Protein AF-Q65IP0-F1 (afdb_monomer)

Mean predicted aligned error: 5.69 Å

Structure (mmCIF, N/CA/C/O backbone):
data_AF-Q65IP0-F1
#
_entry.id   AF-Q65IP0-F1
#
loop_
_atom_site.group_PDB
_atom_site.id
_atom_site.type_symbol
_atom_site.label_atom_id
_atom_site.label_alt_id
_atom_site.label_comp_id
_atom_site.label_asym_id
_atom_site.label_entity_id
_atom_site.label_seq_id
_atom_site.pdbx_PDB_ins_code
_atom_site.Cartn_x
_atom_site.Cartn_y
_atom_site.Cartn_z
_atom_site.occupancy
_atom_site.B_iso_or_equiv
_atom_site.auth_seq_id
_atom_site.auth_comp_id
_atom_site.auth_asym_id
_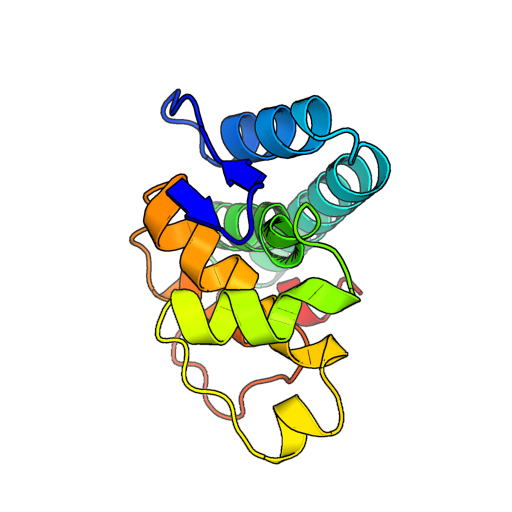atom_site.auth_atom_id
_atom_site.pdbx_PDB_model_num
ATOM 1 N N . MET A 1 1 ? -10.592 -7.631 10.131 1.00 74.38 1 MET A N 1
ATOM 2 C CA . MET A 1 1 ? -10.062 -8.808 9.391 1.00 74.38 1 MET A CA 1
ATOM 3 C C . MET A 1 1 ? -9.181 -9.600 10.347 1.00 74.38 1 MET A C 1
ATOM 5 O O . MET A 1 1 ? -8.494 -8.962 11.133 1.00 74.38 1 MET A O 1
ATOM 9 N N . ASN A 1 2 ? -9.207 -10.935 10.333 1.00 73.88 2 ASN A N 1
ATOM 10 C CA . ASN A 1 2 ? -8.289 -11.754 11.137 1.00 73.88 2 ASN A CA 1
ATOM 11 C C . ASN A 1 2 ? -7.431 -12.594 10.190 1.00 73.88 2 ASN A C 1
ATOM 13 O O . ASN A 1 2 ? -7.976 -13.313 9.355 1.00 73.88 2 ASN A O 1
ATOM 17 N N . ILE A 1 3 ? -6.111 -12.455 10.294 1.00 73.94 3 ILE A N 1
ATOM 18 C CA . ILE A 1 3 ? -5.148 -13.216 9.499 1.00 73.94 3 ILE A CA 1
ATOM 19 C C . ILE A 1 3 ? -4.161 -13.852 10.466 1.00 73.94 3 ILE A C 1
ATOM 21 O O . ILE A 1 3 ? -3.424 -13.140 11.145 1.00 73.94 3 ILE A O 1
ATOM 25 N N . GLU A 1 4 ? -4.115 -15.184 10.523 1.00 76.19 4 GLU A N 1
ATOM 26 C CA . GLU A 1 4 ? -3.120 -15.918 11.321 1.00 76.19 4 GLU A CA 1
ATOM 27 C C . GLU A 1 4 ? -3.069 -15.488 12.807 1.00 76.19 4 GLU A C 1
ATOM 29 O O . GLU A 1 4 ? -1.991 -15.414 13.415 1.00 76.19 4 GLU A O 1
ATOM 34 N N . GLY A 1 5 ? -4.229 -15.158 13.391 1.00 71.88 5 GLY A N 1
ATOM 35 C CA . GLY A 1 5 ? -4.357 -14.707 14.781 1.00 71.88 5 GLY A CA 1
ATOM 36 C C . GLY A 1 5 ? -3.994 -13.237 15.013 1.00 71.88 5 GLY A C 1
ATOM 37 O O . GLY A 1 5 ? -3.876 -12.819 16.161 1.00 71.88 5 GLY A O 1
ATOM 38 N N . ILE A 1 6 ? -3.798 -12.457 13.947 1.00 74.62 6 ILE A N 1
ATOM 39 C CA . ILE A 1 6 ? -3.594 -11.008 14.005 1.00 74.62 6 ILE A CA 1
ATOM 40 C C . ILE A 1 6 ? -4.943 -10.343 13.737 1.00 74.62 6 ILE A C 1
ATOM 42 O O . ILE A 1 6 ? -5.482 -10.437 12.631 1.00 74.62 6 ILE A O 1
ATOM 46 N N . GLU A 1 7 ? -5.495 -9.681 14.751 1.00 79.44 7 GLU A N 1
ATOM 47 C CA . GLU A 1 7 ? -6.694 -8.860 14.600 1.00 79.44 7 GLU A CA 1
ATOM 48 C C . GLU A 1 7 ? -6.329 -7.524 13.960 1.00 79.44 7 GLU A C 1
ATOM 50 O O . GLU A 1 7 ? -5.541 -6.748 14.490 1.00 79.44 7 GLU A O 1
ATOM 55 N N . MET A 1 8 ? -6.897 -7.270 12.787 1.00 80.94 8 MET A N 1
ATOM 56 C CA . MET A 1 8 ? -6.627 -6.086 11.983 1.00 80.94 8 MET A CA 1
ATOM 57 C C . MET A 1 8 ? -7.914 -5.276 11.895 1.00 80.94 8 MET A C 1
ATOM 59 O O . MET A 1 8 ? -8.704 -5.419 10.952 1.00 80.94 8 MET A O 1
ATOM 63 N N . GLU A 1 9 ? -8.150 -4.480 12.933 1.00 82.19 9 GLU A N 1
ATOM 64 C CA . GLU A 1 9 ? -9.227 -3.498 12.984 1.00 82.19 9 GLU A CA 1
ATOM 65 C C . GLU A 1 9 ? -8.677 -2.102 12.702 1.00 82.19 9 GLU A C 1
ATOM 67 O O . GLU A 1 9 ? -7.653 -1.681 13.246 1.00 82.19 9 GLU A O 1
ATOM 72 N N . VAL A 1 10 ? -9.380 -1.375 11.839 1.00 84.38 10 VAL A N 1
ATOM 73 C CA . VAL A 1 10 ? -9.071 0.010 11.495 1.00 84.38 10 VAL A CA 1
ATOM 74 C C . VAL A 1 10 ? -10.297 0.845 11.813 1.00 84.38 10 VAL A C 1
ATOM 76 O O . VAL A 1 10 ? -11.4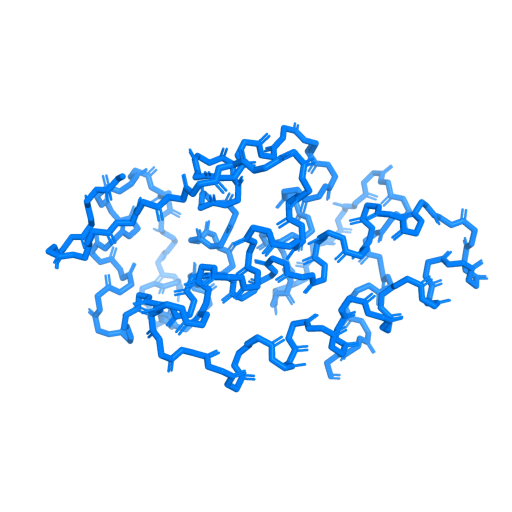16 0.507 11.429 1.00 84.38 10 VAL A O 1
ATOM 79 N N . ARG A 1 11 ? -10.085 1.960 12.510 1.00 82.56 11 ARG A N 1
ATOM 80 C CA . ARG A 1 11 ? -11.105 2.994 12.636 1.00 82.56 11 ARG A CA 1
ATOM 81 C C . ARG A 1 11 ? -10.949 3.934 11.448 1.00 82.56 11 ARG A C 1
ATOM 83 O O . ARG A 1 11 ? -10.001 4.705 11.430 1.00 82.56 11 ARG A O 1
ATOM 90 N N . CYS A 1 12 ? -11.859 3.868 10.483 1.00 82.44 12 CYS A N 1
ATOM 91 C CA . CYS A 1 12 ? -11.825 4.763 9.331 1.00 82.44 12 CYS A CA 1
ATOM 92 C C . CYS A 1 12 ? -12.353 6.147 9.727 1.00 82.44 12 CYS A C 1
ATOM 94 O O . CYS A 1 12 ? -13.539 6.296 10.027 1.00 82.44 12 CYS A O 1
ATOM 96 N N . THR A 1 13 ? -11.482 7.154 9.752 1.00 88.94 13 THR A N 1
ATOM 97 C CA . THR A 1 13 ? -11.863 8.551 10.030 1.00 88.94 13 THR A CA 1
ATOM 98 C C . THR A 1 13 ? -12.215 9.327 8.761 1.00 88.94 13 THR A C 1
ATOM 100 O O . THR A 1 13 ? -12.783 10.414 8.841 1.00 88.94 13 THR A O 1
ATOM 103 N N . GLY A 1 14 ? -11.903 8.759 7.592 1.00 85.12 14 GLY A N 1
ATOM 104 C CA . GLY A 1 14 ? -12.037 9.404 6.284 1.00 85.12 14 GLY A CA 1
ATOM 105 C C . GLY A 1 14 ? -10.716 9.971 5.755 1.00 85.12 14 GLY A C 1
ATOM 106 O O . GLY A 1 14 ? -10.630 10.300 4.573 1.00 85.12 14 GLY A O 1
ATOM 107 N N . ASP A 1 15 ? -9.670 10.024 6.585 1.00 93.69 15 ASP A N 1
ATOM 108 C CA . ASP A 1 15 ? -8.297 10.294 6.159 1.00 93.69 15 ASP A CA 1
ATOM 109 C C . ASP A 1 15 ? -7.469 9.005 6.225 1.00 93.69 15 ASP A C 1
ATOM 111 O O . ASP A 1 15 ? -6.936 8.623 7.266 1.00 93.69 15 ASP A O 1
ATOM 115 N N . VAL A 1 16 ? -7.304 8.372 5.063 1.00 95.19 16 VAL A N 1
ATOM 116 C CA . VAL A 1 16 ? -6.545 7.123 4.901 1.00 95.19 16 VAL A CA 1
ATOM 117 C C . VAL A 1 16 ? -5.112 7.227 5.435 1.00 95.19 16 VAL A C 1
ATOM 119 O O . VAL A 1 16 ? -4.581 6.252 5.964 1.00 95.19 16 VAL A O 1
ATOM 122 N N . CYS A 1 17 ? -4.457 8.386 5.310 1.00 95.25 17 CYS A N 1
ATOM 123 C CA . CYS A 1 17 ? -3.088 8.541 5.799 1.00 95.25 17 CYS A CA 1
ATOM 124 C C . CYS A 1 17 ? -3.043 8.557 7.327 1.00 95.25 17 CYS A C 1
ATOM 126 O O . CYS A 1 17 ? -2.170 7.925 7.921 1.00 95.25 17 CYS A O 1
ATOM 128 N N . SER A 1 18 ? -3.966 9.281 7.955 1.00 95.31 18 SER A N 1
ATOM 129 C CA . SER A 1 18 ? -4.071 9.347 9.413 1.00 95.31 18 SER A CA 1
ATOM 130 C C . SER A 1 18 ? -4.462 7.985 9.992 1.00 95.31 18 SER A C 1
ATOM 132 O O . SER A 1 18 ? -3.823 7.512 10.933 1.00 95.31 18 SER A O 1
ATOM 134 N N . ASP A 1 19 ? -5.411 7.301 9.350 1.00 95.69 19 ASP A N 1
ATOM 135 C CA . ASP A 1 19 ? -5.848 5.955 9.726 1.00 95.69 19 ASP A CA 1
ATOM 136 C C . ASP A 1 19 ? -4.691 4.942 9.634 1.00 95.69 19 ASP A C 1
ATOM 1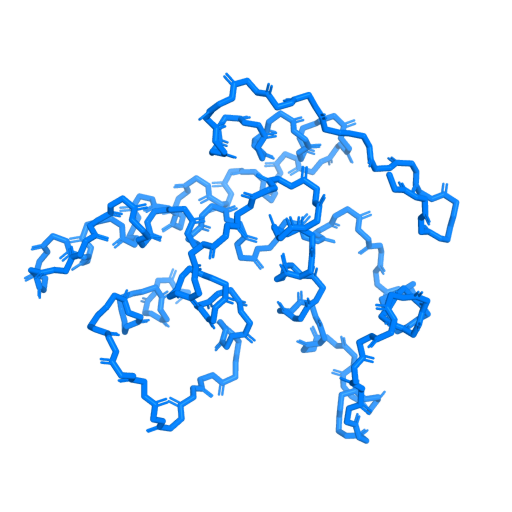38 O O . ASP A 1 19 ? -4.474 4.150 10.553 1.00 95.69 19 ASP A O 1
ATOM 142 N N . ALA A 1 20 ? -3.899 4.986 8.554 1.00 95.75 20 ALA A N 1
ATOM 143 C CA . ALA A 1 20 ? -2.731 4.119 8.368 1.00 95.75 20 ALA A CA 1
ATOM 144 C C . ALA A 1 20 ? -1.638 4.372 9.417 1.00 95.75 20 ALA A C 1
ATOM 146 O O . ALA A 1 20 ? -1.022 3.429 9.923 1.00 95.75 20 ALA A O 1
ATOM 147 N N . LEU A 1 21 ? -1.412 5.640 9.772 1.00 95.38 21 LEU A N 1
ATOM 148 C CA . LEU A 1 21 ? -0.451 6.018 10.801 1.00 95.38 21 LEU A CA 1
ATOM 149 C C . LEU A 1 21 ? -0.863 5.467 12.168 1.00 95.38 21 LEU A C 1
ATOM 151 O O . LEU A 1 21 ? -0.063 4.807 12.831 1.00 95.38 21 LEU A O 1
ATOM 155 N N . GLU A 1 22 ? -2.107 5.704 12.585 1.00 94.94 22 GLU A N 1
ATOM 156 C CA . GLU A 1 22 ? -2.619 5.163 13.844 1.00 94.94 22 GLU A CA 1
ATOM 157 C C . GLU A 1 22 ? -2.563 3.637 13.869 1.00 94.94 22 GLU A C 1
ATOM 159 O O . GLU A 1 22 ? -2.152 3.054 14.873 1.00 94.94 22 GLU A O 1
ATOM 164 N N . PHE A 1 23 ? -2.928 2.991 12.762 1.00 95.50 23 PHE A N 1
ATOM 165 C CA . PHE A 1 23 ? -2.887 1.542 12.638 1.00 95.50 23 PHE A CA 1
ATOM 166 C C . PHE A 1 23 ? -1.483 0.981 12.893 1.00 95.50 23 PHE A C 1
ATOM 168 O O . PHE A 1 23 ? -1.326 0.083 13.723 1.00 95.50 23 PHE A O 1
ATOM 175 N N . LEU A 1 24 ? -0.451 1.532 12.245 1.00 95.25 24 LEU A N 1
ATOM 176 C CA . LEU A 1 24 ? 0.936 1.095 12.445 1.00 95.25 24 LEU A CA 1
ATOM 177 C C . LEU A 1 24 ? 1.400 1.310 13.888 1.00 95.25 24 LEU A C 1
ATOM 179 O O . LEU A 1 24 ? 2.042 0.434 14.468 1.00 95.25 24 LEU A O 1
ATOM 183 N N . ARG A 1 25 ? 1.046 2.449 14.491 1.00 94.56 25 ARG A N 1
ATOM 184 C CA . ARG A 1 25 ? 1.409 2.768 15.879 1.00 94.56 25 ARG A CA 1
ATOM 185 C C . ARG A 1 25 ? 0.781 1.811 16.882 1.00 94.56 25 ARG A C 1
ATOM 187 O O . ARG A 1 25 ? 1.481 1.299 17.749 1.00 94.56 25 ARG A O 1
ATOM 194 N N . ARG A 1 26 ? -0.511 1.511 16.729 1.00 93.38 26 ARG A N 1
ATOM 195 C CA . ARG A 1 26 ? -1.233 0.564 17.599 1.00 93.38 26 ARG A CA 1
ATOM 196 C C . ARG A 1 26 ? -0.639 -0.843 17.564 1.00 93.38 26 ARG A C 1
ATOM 198 O O . ARG A 1 26 ? -0.692 -1.545 18.565 1.00 93.38 26 ARG A O 1
ATOM 205 N N . HIS A 1 27 ? -0.029 -1.225 16.445 1.00 93.06 27 HIS A N 1
ATOM 206 C CA . HIS A 1 27 ? 0.645 -2.513 16.282 1.00 93.06 27 HIS A CA 1
ATOM 207 C C . HIS A 1 27 ? 2.153 -2.460 16.594 1.00 93.06 27 HIS A C 1
ATOM 209 O O . HIS A 1 27 ? 2.871 -3.399 16.272 1.00 93.06 27 HIS A O 1
ATOM 215 N N . ASN A 1 28 ? 2.653 -1.396 17.237 1.00 94.44 28 ASN A N 1
ATOM 216 C CA . ASN A 1 28 ? 4.065 -1.217 17.614 1.00 94.44 28 ASN A CA 1
ATOM 217 C C . ASN A 1 28 ? 5.050 -1.102 16.429 1.00 94.44 28 ASN A C 1
ATOM 219 O O . ASN A 1 28 ? 6.231 -1.429 16.553 1.00 94.44 28 ASN A O 1
ATOM 223 N N . HIS A 1 29 ? 4.601 -0.580 15.285 1.00 95.00 29 HIS A N 1
ATOM 224 C CA . HIS A 1 29 ? 5.419 -0.373 14.084 1.00 95.00 29 HIS A CA 1
ATOM 225 C C . HIS A 1 29 ? 5.818 1.098 13.857 1.00 95.00 29 HIS A C 1
ATOM 227 O O . HIS A 1 29 ? 5.799 1.581 12.723 1.00 95.00 29 HIS A O 1
ATOM 233 N N . GLU A 1 30 ? 6.250 1.813 14.906 1.00 95.50 30 GLU A N 1
ATOM 234 C CA . GLU A 1 30 ? 6.617 3.246 14.830 1.00 95.50 30 GLU A CA 1
ATOM 235 C C . GLU A 1 30 ? 7.662 3.530 13.737 1.00 95.50 30 GLU A C 1
ATOM 237 O O . GLU A 1 30 ? 7.501 4.444 12.935 1.00 95.50 30 GLU A O 1
ATOM 242 N N . LYS A 1 31 ? 8.685 2.675 13.600 1.00 94.94 31 LYS A N 1
ATOM 243 C CA . LYS A 1 31 ? 9.703 2.825 12.543 1.00 94.94 31 LYS A CA 1
ATOM 244 C C . LYS A 1 31 ? 9.111 2.748 11.132 1.00 94.94 31 LYS A C 1
ATOM 246 O O . LYS A 1 31 ? 9.576 3.436 10.227 1.00 94.94 31 LYS A O 1
ATOM 251 N N . THR A 1 32 ? 8.097 1.901 10.935 1.00 94.19 32 THR A N 1
ATOM 252 C CA . THR A 1 32 ? 7.408 1.778 9.637 1.00 94.19 32 THR A CA 1
ATOM 253 C C . THR A 1 32 ? 6.511 2.987 9.397 1.00 94.19 32 THR A C 1
ATOM 255 O O . THR A 1 32 ? 6.449 3.481 8.275 1.00 94.19 32 THR A O 1
ATOM 258 N N . ALA A 1 33 ? 5.873 3.511 10.445 1.00 96.12 33 ALA A N 1
ATOM 259 C CA . ALA A 1 33 ? 5.105 4.749 10.387 1.00 96.12 33 ALA A CA 1
ATOM 260 C C . ALA A 1 33 ? 5.980 5.952 9.991 1.00 96.12 33 ALA A C 1
ATOM 262 O O . ALA A 1 33 ? 5.666 6.654 9.030 1.00 96.12 33 ALA A O 1
ATOM 263 N N . GLU A 1 34 ? 7.116 6.154 10.662 1.00 96.19 34 GLU A N 1
ATOM 264 C CA . GLU A 1 34 ? 8.075 7.218 10.336 1.00 96.19 34 GLU A CA 1
ATOM 265 C C . GLU A 1 34 ? 8.605 7.093 8.903 1.00 96.19 34 GLU A C 1
ATOM 267 O O . GLU A 1 34 ? 8.669 8.076 8.159 1.00 96.19 34 GLU A O 1
ATOM 272 N N . HIS A 1 35 ? 8.958 5.871 8.490 1.00 94.62 35 HIS A N 1
ATOM 273 C CA . HIS A 1 35 ? 9.356 5.575 7.116 1.00 94.62 35 HIS A CA 1
ATOM 274 C C . HIS A 1 35 ? 8.261 5.958 6.116 1.00 94.62 35 HIS A C 1
ATOM 276 O O . HIS A 1 35 ? 8.524 6.708 5.177 1.00 94.62 35 HIS A O 1
ATOM 282 N N . SER A 1 36 ? 7.025 5.534 6.365 1.00 95.56 36 SER A N 1
ATOM 283 C CA . SER A 1 36 ? 5.877 5.791 5.492 1.00 95.56 36 SER A CA 1
ATOM 284 C C . SER A 1 36 ? 5.565 7.284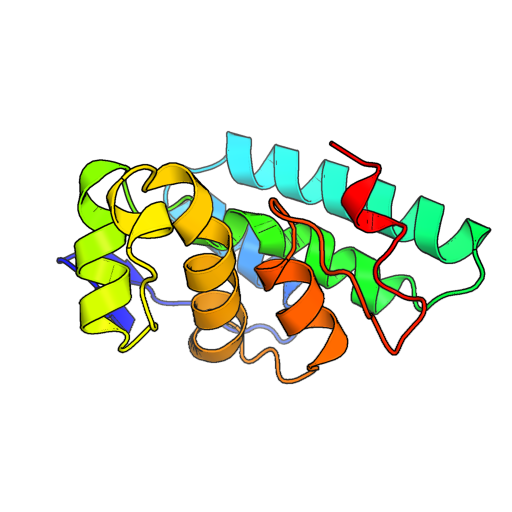 5.363 1.00 95.56 36 SER A C 1
ATOM 286 O O . SER A 1 36 ? 5.299 7.758 4.259 1.00 95.56 36 SER A O 1
ATOM 288 N N . ILE A 1 37 ? 5.698 8.064 6.444 1.00 96.94 37 ILE A N 1
ATOM 289 C CA . ILE A 1 37 ? 5.560 9.531 6.404 1.00 96.94 37 ILE A CA 1
ATOM 290 C C . ILE A 1 37 ? 6.618 10.155 5.487 1.00 96.94 37 ILE A C 1
ATOM 292 O O . ILE A 1 37 ? 6.290 10.988 4.637 1.00 96.94 37 ILE A O 1
ATOM 296 N N . ARG A 1 38 ? 7.890 9.759 5.627 1.00 96.25 38 ARG A N 1
ATOM 297 C CA . ARG A 1 38 ? 8.975 10.298 4.788 1.00 96.25 38 ARG A CA 1
ATOM 298 C C . ARG A 1 38 ? 8.769 9.951 3.316 1.00 96.25 38 ARG A C 1
ATOM 300 O O . ARG A 1 38 ? 8.955 10.816 2.458 1.00 96.25 38 ARG A O 1
ATOM 307 N N . VAL A 1 39 ? 8.354 8.715 3.030 1.00 94.19 39 VAL A N 1
ATOM 308 C CA . VAL A 1 39 ? 8.073 8.248 1.667 1.00 94.19 39 VAL A CA 1
ATOM 309 C C . VAL A 1 39 ? 6.869 8.977 1.072 1.00 94.19 39 VAL A C 1
ATOM 311 O O . VAL A 1 39 ? 6.974 9.461 -0.052 1.00 94.19 39 VAL A O 1
ATOM 314 N N . LYS A 1 40 ? 5.778 9.165 1.828 1.00 95.25 40 LYS A N 1
ATOM 315 C CA . LYS A 1 40 ? 4.637 10.009 1.431 1.00 95.25 40 LYS A CA 1
ATOM 316 C C . LYS A 1 40 ? 5.101 11.397 0.990 1.00 95.25 40 LYS A C 1
ATOM 318 O O . LYS A 1 40 ? 4.823 11.811 -0.133 1.00 95.25 40 LYS A O 1
ATOM 323 N N . GLN A 1 41 ? 5.859 12.094 1.837 1.00 96.06 41 GLN A N 1
ATOM 324 C CA . GLN A 1 41 ? 6.324 13.451 1.538 1.00 96.06 41 GLN A CA 1
ATOM 325 C C . GLN A 1 41 ? 7.242 13.491 0.306 1.00 96.06 41 GLN A C 1
ATOM 327 O O . GLN A 1 41 ? 7.184 14.423 -0.496 1.00 96.06 41 GLN A O 1
ATOM 332 N N . ALA A 1 42 ? 8.119 12.498 0.144 1.00 93.88 42 ALA A N 1
ATOM 333 C CA . ALA A 1 42 ? 8.986 12.404 -1.024 1.00 93.88 42 ALA A CA 1
ATOM 334 C C . ALA A 1 42 ? 8.189 12.136 -2.311 1.00 93.88 42 ALA A C 1
ATOM 336 O O . ALA A 1 42 ? 8.447 12.782 -3.331 1.00 93.88 42 ALA A O 1
ATOM 337 N N . ALA A 1 43 ? 7.195 11.248 -2.247 1.00 91.56 43 ALA A N 1
ATOM 338 C CA . ALA A 1 43 ? 6.306 10.934 -3.355 1.00 91.56 43 ALA A CA 1
ATOM 339 C C . ALA A 1 43 ? 5.481 12.158 -3.780 1.00 91.56 43 ALA A C 1
ATOM 341 O O . ALA A 1 43 ? 5.425 12.457 -4.969 1.00 91.56 43 ALA A O 1
ATOM 342 N N . GLU A 1 44 ? 4.931 12.921 -2.830 1.00 94.62 44 GLU A N 1
ATOM 343 C CA . GLU A 1 44 ? 4.219 14.181 -3.091 1.00 94.62 44 GLU A CA 1
ATOM 344 C C . GLU A 1 44 ? 5.122 15.226 -3.764 1.00 94.62 44 GLU A C 1
ATOM 346 O O . GLU A 1 44 ? 4.735 15.840 -4.760 1.00 94.62 44 GLU A O 1
ATOM 351 N N . ARG A 1 45 ? 6.358 15.411 -3.270 1.00 94.06 45 ARG A N 1
ATOM 352 C CA . ARG A 1 45 ? 7.326 16.348 -3.874 1.00 94.06 45 ARG A CA 1
ATOM 353 C C . ARG A 1 45 ? 7.653 15.984 -5.318 1.00 94.06 45 ARG A C 1
ATOM 355 O O . ARG A 1 45 ? 7.672 16.858 -6.184 1.00 94.06 45 ARG A O 1
ATOM 362 N N . LEU A 1 46 ? 7.921 14.708 -5.581 1.00 90.12 46 LEU A N 1
ATOM 363 C CA . LEU A 1 46 ? 8.192 14.242 -6.937 1.00 90.12 46 LEU A CA 1
ATOM 364 C C . LEU A 1 46 ? 6.946 14.359 -7.814 1.00 90.12 46 LEU A C 1
ATOM 366 O O . LEU A 1 46 ? 7.048 14.821 -8.945 1.00 90.12 46 LEU A O 1
ATOM 370 N N . ALA A 1 47 ? 5.770 14.023 -7.289 1.00 90.81 47 ALA A N 1
ATOM 371 C CA . ALA A 1 47 ? 4.529 14.129 -8.035 1.00 90.81 47 ALA A CA 1
ATOM 372 C C . ALA A 1 47 ? 4.249 15.566 -8.499 1.00 90.81 47 ALA A C 1
ATOM 374 O O . ALA A 1 47 ? 3.982 15.792 -9.678 1.00 90.81 47 ALA A O 1
ATOM 375 N N . ASN A 1 48 ? 4.436 16.544 -7.610 1.00 92.44 48 ASN A N 1
ATOM 376 C CA . ASN A 1 48 ? 4.343 17.961 -7.956 1.00 92.44 48 ASN A CA 1
ATOM 377 C C . ASN A 1 48 ? 5.353 18.360 -9.043 1.00 92.44 48 ASN A C 1
ATOM 379 O O . ASN A 1 48 ? 4.991 19.047 -9.996 1.00 92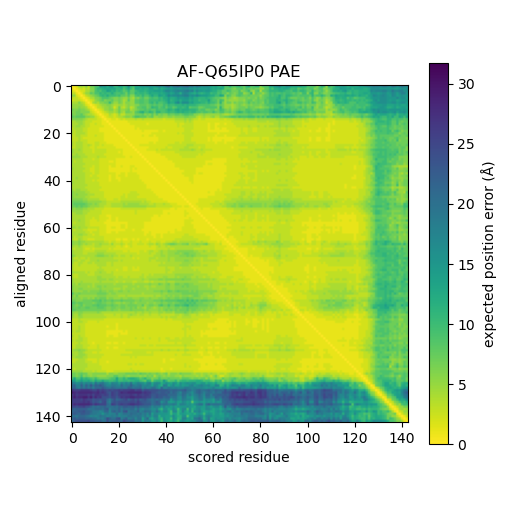.44 48 ASN A O 1
ATOM 383 N N . ARG A 1 49 ? 6.608 17.896 -8.938 1.00 92.06 49 ARG A N 1
ATOM 384 C CA . ARG A 1 49 ? 7.666 18.182 -9.923 1.00 92.06 49 ARG A CA 1
ATOM 385 C C . ARG A 1 49 ? 7.342 17.651 -11.321 1.00 92.06 49 ARG A C 1
ATOM 387 O O . ARG A 1 49 ? 7.735 18.273 -12.301 1.00 92.06 49 ARG A O 1
ATOM 394 N N . PHE A 1 50 ? 6.678 16.503 -11.409 1.00 88.88 50 PHE A N 1
ATOM 395 C CA . PHE A 1 50 ? 6.326 15.859 -12.677 1.00 88.88 50 PHE A CA 1
ATOM 396 C C . PHE A 1 50 ? 4.871 16.109 -13.105 1.00 88.88 50 PHE A C 1
ATOM 398 O O . PHE A 1 50 ? 4.416 15.501 -14.069 1.00 88.88 50 PHE A O 1
ATOM 405 N N . HIS A 1 51 ? 4.159 17.016 -12.425 1.00 90.75 51 HIS A N 1
ATOM 406 C CA . HIS A 1 51 ? 2.775 17.402 -12.724 1.00 90.75 51 HIS A CA 1
ATOM 407 C C . HIS A 1 51 ? 1.781 16.231 -12.710 1.00 90.75 51 HIS A C 1
ATOM 409 O O . HIS A 1 51 ? 0.922 16.107 -13.582 1.00 90.75 51 HIS A O 1
ATOM 415 N N . VAL A 1 52 ? 1.890 15.372 -11.697 1.00 89.06 52 VAL A N 1
ATOM 416 C CA . VAL A 1 52 ? 0.984 14.234 -11.476 1.00 89.06 52 VAL A CA 1
ATOM 417 C C . VAL A 1 52 ? 0.264 14.389 -10.132 1.00 89.06 52 VAL A C 1
ATOM 419 O O . VAL A 1 52 ? 0.735 15.147 -9.280 1.00 89.06 52 VAL A O 1
ATOM 422 N N . PRO A 1 53 ? -0.875 13.707 -9.902 1.00 93.44 53 PRO A N 1
ATOM 423 C CA . PRO A 1 53 ? -1.677 13.900 -8.693 1.00 93.44 53 PRO A CA 1
ATOM 424 C C . PRO A 1 53 ? -0.910 13.596 -7.393 1.00 93.44 53 PRO A C 1
ATOM 426 O O . PRO A 1 53 ? -0.761 12.439 -6.994 1.00 93.44 53 PRO A O 1
ATOM 429 N N . ALA A 1 54 ? -0.456 14.643 -6.695 1.00 93.62 54 ALA A N 1
ATOM 430 C CA . ALA A 1 54 ? 0.355 14.509 -5.483 1.00 93.62 54 ALA A CA 1
ATOM 431 C C . ALA A 1 54 ? -0.360 13.754 -4.359 1.00 93.62 54 ALA A C 1
ATOM 433 O O . ALA A 1 54 ? 0.257 12.917 -3.709 1.00 93.62 54 ALA A O 1
ATOM 434 N N . GLN A 1 55 ? -1.667 13.972 -4.188 1.00 94.88 55 GLN A N 1
ATOM 435 C CA . GLN A 1 55 ? -2.466 13.265 -3.185 1.00 94.88 55 GLN A CA 1
ATOM 436 C C . GLN A 1 55 ? -2.440 11.744 -3.394 1.00 94.88 55 GLN A C 1
ATOM 438 O O . GLN A 1 55 ? -2.195 10.999 -2.447 1.00 94.88 55 GLN A O 1
ATOM 443 N N . LYS A 1 56 ? -2.629 11.274 -4.636 1.00 94.75 56 LYS A N 1
ATOM 444 C CA . LYS A 1 56 ? -2.582 9.839 -4.955 1.00 94.75 56 LYS A CA 1
ATOM 445 C C . LYS A 1 56 ? -1.198 9.252 -4.667 1.00 94.75 56 LYS A C 1
ATOM 447 O O . LYS A 1 56 ? -1.091 8.201 -4.037 1.00 94.75 56 LYS A O 1
ATOM 452 N N . ALA A 1 57 ? -0.140 9.953 -5.082 1.00 92.56 57 ALA A N 1
ATOM 453 C CA . ALA A 1 57 ? 1.239 9.539 -4.826 1.00 92.56 57 ALA A CA 1
ATOM 454 C C . ALA A 1 57 ? 1.558 9.488 -3.320 1.00 92.56 57 ALA A C 1
ATOM 456 O O . ALA A 1 57 ? 2.224 8.561 -2.863 1.00 92.56 57 ALA A O 1
ATOM 457 N N . GLY A 1 58 ? 1.045 10.446 -2.546 1.00 95.06 58 GLY A N 1
ATOM 458 C CA . GLY A 1 58 ? 1.188 10.489 -1.094 1.00 95.06 58 GLY A CA 1
ATOM 459 C C . GLY A 1 58 ? 0.494 9.324 -0.389 1.00 95.06 58 GLY A C 1
ATOM 460 O O . GLY A 1 58 ? 1.101 8.697 0.478 1.00 95.06 58 GLY A O 1
ATOM 461 N N . ILE A 1 59 ? -0.735 8.979 -0.791 1.00 96.56 59 ILE A N 1
ATOM 462 C CA . ILE A 1 59 ? -1.460 7.817 -0.246 1.00 96.56 59 ILE A CA 1
ATOM 463 C C . ILE A 1 59 ? -0.709 6.521 -0.574 1.00 96.56 59 ILE A C 1
ATOM 465 O O . ILE A 1 59 ? -0.440 5.733 0.331 1.00 96.56 59 ILE A O 1
ATOM 469 N N . ALA A 1 60 ? -0.294 6.321 -1.830 1.00 95.06 60 ALA A N 1
ATOM 470 C CA . ALA A 1 60 ? 0.515 5.158 -2.204 1.00 95.06 60 ALA A CA 1
ATOM 471 C C . ALA A 1 60 ? 1.812 5.087 -1.378 1.00 95.06 60 ALA A C 1
ATOM 473 O O . ALA A 1 60 ? 2.170 4.028 -0.865 1.00 95.06 60 ALA A O 1
ATOM 474 N N . GLY A 1 61 ? 2.470 6.235 -1.178 1.00 94.12 61 GLY A N 1
ATOM 475 C CA . GLY A 1 61 ? 3.656 6.372 -0.338 1.00 94.12 61 GLY A CA 1
ATOM 476 C C . GLY A 1 61 ? 3.431 5.982 1.119 1.00 94.12 61 GLY A C 1
ATOM 477 O O . GLY A 1 61 ? 4.240 5.256 1.692 1.00 94.12 61 GLY A O 1
ATOM 478 N N . MET A 1 62 ? 2.314 6.409 1.704 1.00 96.50 62 MET A N 1
ATOM 479 C CA . MET A 1 62 ? 1.957 6.085 3.083 1.00 96.50 62 MET A CA 1
ATOM 480 C C . MET A 1 62 ? 1.633 4.597 3.269 1.00 96.50 62 MET A C 1
ATOM 482 O O . MET A 1 62 ? 1.921 4.022 4.312 1.00 96.50 62 MET A O 1
ATOM 486 N N . MET A 1 63 ? 1.034 3.963 2.262 1.00 95.75 63 MET A N 1
ATOM 487 C CA . MET A 1 63 ? 0.483 2.614 2.398 1.00 95.75 63 MET A CA 1
ATOM 488 C C . MET A 1 63 ? 1.378 1.497 1.858 1.00 95.75 63 MET A C 1
ATOM 490 O O . MET A 1 63 ? 1.067 0.327 2.072 1.00 95.75 63 MET A O 1
ATOM 494 N N . HIS A 1 64 ? 2.481 1.816 1.175 1.00 93.62 64 HIS A N 1
ATOM 495 C CA . HIS A 1 64 ? 3.290 0.811 0.470 1.00 93.62 64 HIS A CA 1
ATOM 496 C C . HIS A 1 64 ? 3.761 -0.353 1.360 1.00 93.62 64 HIS A C 1
ATOM 498 O O . HIS A 1 64 ? 3.767 -1.504 0.923 1.00 93.62 64 HIS A O 1
ATOM 504 N N . ASP A 1 65 ? 4.072 -0.068 2.625 1.00 93.56 65 ASP A N 1
ATOM 505 C CA . ASP A 1 65 ? 4.545 -1.035 3.619 1.00 93.56 65 ASP A CA 1
ATOM 506 C C . ASP A 1 65 ? 3.537 -1.272 4.760 1.00 93.56 65 ASP A C 1
ATOM 508 O O . ASP A 1 65 ? 3.901 -1.770 5.827 1.00 93.56 65 ASP A O 1
ATOM 512 N N . ILE A 1 66 ? 2.245 -0.978 4.545 1.00 94.88 66 ILE A N 1
ATOM 513 C CA . ILE A 1 66 ? 1.201 -1.110 5.580 1.00 94.88 66 ILE A CA 1
ATOM 514 C C . ILE A 1 66 ? 1.075 -2.539 6.129 1.00 94.88 66 ILE A C 1
ATOM 516 O O . ILE A 1 66 ? 0.714 -2.735 7.290 1.00 94.88 66 ILE A O 1
ATOM 520 N N . ARG A 1 67 ? 1.466 -3.550 5.340 1.00 91.25 67 ARG A N 1
ATOM 521 C CA . ARG A 1 67 ? 1.553 -4.944 5.800 1.00 91.25 67 ARG A CA 1
ATOM 522 C C . ARG A 1 67 ? 2.638 -5.203 6.836 1.00 91.25 67 ARG A C 1
ATOM 524 O O . ARG A 1 67 ? 2.753 -6.337 7.284 1.00 91.25 67 ARG A O 1
ATOM 531 N N . GLY A 1 68 ? 3.446 -4.212 7.216 1.00 87.00 68 GLY A N 1
ATOM 532 C CA . GLY A 1 68 ? 4.533 -4.339 8.193 1.00 87.00 68 GLY A CA 1
ATOM 533 C C . GLY A 1 68 ? 4.148 -5.079 9.480 1.00 87.00 68 GLY A C 1
ATOM 534 O O . GLY A 1 68 ? 4.992 -5.778 10.032 1.00 87.00 68 GLY A O 1
ATOM 535 N N . VAL A 1 69 ? 2.871 -5.007 9.866 1.00 90.19 69 VAL A N 1
ATOM 536 C CA . VAL A 1 69 ? 2.243 -5.714 10.998 1.00 90.19 69 VAL A CA 1
ATOM 537 C C . VAL A 1 69 ? 2.161 -7.240 10.856 1.00 90.19 69 VAL A C 1
ATOM 539 O O . VAL A 1 69 ? 2.025 -7.943 11.851 1.00 90.19 69 VAL A O 1
ATOM 542 N N . ILE A 1 70 ? 2.249 -7.770 9.632 1.00 90.38 70 ILE A N 1
ATOM 543 C CA . ILE A 1 70 ? 2.281 -9.208 9.346 1.00 90.38 70 ILE A CA 1
ATOM 544 C C . ILE A 1 70 ? 3.746 -9.675 9.389 1.00 90.38 70 ILE A C 1
ATOM 546 O O . ILE A 1 70 ? 4.542 -9.236 8.545 1.00 90.38 70 ILE A O 1
ATOM 550 N N . PRO A 1 71 ? 4.120 -10.581 10.311 1.00 88.94 71 PRO A N 1
ATOM 551 C CA . PRO A 1 71 ? 5.487 -11.076 10.432 1.00 88.94 71 PRO A CA 1
ATOM 552 C C . PRO A 1 71 ? 6.012 -11.769 9.171 1.00 88.94 71 PRO A C 1
ATOM 554 O O . PRO A 1 71 ? 5.252 -12.418 8.450 1.00 88.94 71 PRO A O 1
ATOM 557 N N . ASN A 1 72 ? 7.336 -11.680 8.987 1.00 86.88 72 ASN A N 1
ATOM 558 C CA . ASN A 1 72 ? 8.212 -12.557 8.189 1.00 86.88 72 ASN A CA 1
ATOM 559 C C . ASN A 1 72 ? 7.561 -13.852 7.712 1.00 86.88 72 ASN A C 1
ATOM 561 O O . ASN A 1 72 ? 7.225 -14.066 6.545 1.00 86.88 72 ASN A O 1
ATOM 565 N N . GLU A 1 73 ? 7.404 -14.701 8.704 1.00 87.56 73 GLU A N 1
ATOM 566 C CA . GLU A 1 73 ? 7.173 -16.127 8.612 1.00 87.56 73 GLU A CA 1
ATOM 567 C C . GLU A 1 73 ? 5.711 -16.425 8.260 1.00 87.56 73 GLU A C 1
ATOM 569 O O . GLU A 1 73 ? 5.398 -17.506 7.774 1.00 87.56 73 GLU A O 1
ATOM 574 N N . LYS A 1 74 ? 4.817 -15.444 8.454 1.00 89.88 74 LYS A N 1
ATOM 575 C CA . LYS A 1 74 ? 3.375 -15.562 8.213 1.00 89.88 74 LYS A CA 1
ATOM 576 C C . LYS A 1 74 ? 2.934 -15.014 6.860 1.00 89.88 74 LYS A C 1
ATOM 578 O O . LYS A 1 74 ? 1.785 -15.204 6.486 1.00 89.88 74 LYS A O 1
ATOM 583 N N . ARG A 1 75 ? 3.802 -14.331 6.104 1.00 89.44 75 ARG A N 1
ATOM 584 C CA . ARG A 1 75 ? 3.386 -13.617 4.881 1.00 89.44 75 ARG A CA 1
ATOM 585 C C . ARG A 1 75 ? 2.807 -14.519 3.794 1.00 89.44 75 ARG A C 1
ATOM 587 O O . ARG A 1 75 ? 1.854 -14.115 3.140 1.00 89.44 75 ARG A O 1
ATOM 594 N N . ILE A 1 76 ? 3.390 -15.700 3.582 1.00 91.06 76 ILE A N 1
ATOM 595 C CA . ILE A 1 76 ? 2.902 -16.638 2.561 1.00 91.06 76 ILE A CA 1
ATOM 596 C C . ILE A 1 76 ? 1.545 -17.202 2.976 1.00 91.06 76 ILE A C 1
ATOM 598 O O . ILE A 1 76 ? 0.598 -17.080 2.210 1.00 91.06 76 ILE A O 1
ATOM 602 N N . ALA A 1 77 ? 1.426 -17.707 4.207 1.00 91.19 77 ALA A N 1
ATOM 603 C CA . ALA A 1 77 ? 0.158 -18.207 4.738 1.00 91.19 77 ALA A CA 1
ATOM 604 C C . ALA A 1 77 ? -0.937 -17.125 4.709 1.00 91.19 77 ALA A C 1
ATOM 606 O O . ALA A 1 77 ? -2.048 -17.369 4.250 1.00 91.19 77 ALA A O 1
ATOM 607 N N . ALA A 1 78 ? -0.598 -15.892 5.098 1.00 91.44 78 ALA A N 1
ATOM 608 C CA . ALA A 1 78 ? -1.488 -14.740 5.001 1.00 91.44 78 ALA A CA 1
ATOM 609 C C . ALA A 1 78 ? -1.943 -14.470 3.561 1.00 91.44 78 ALA A C 1
ATOM 611 O O . ALA A 1 78 ? -3.122 -14.223 3.324 1.00 91.44 78 ALA A O 1
ATOM 612 N N . ALA A 1 79 ? -1.021 -14.510 2.597 1.00 92.19 79 ALA A N 1
ATOM 613 C CA . ALA A 1 79 ? -1.345 -14.307 1.191 1.00 92.19 79 ALA A CA 1
ATOM 614 C C . ALA A 1 79 ? -2.278 -15.411 0.663 1.00 92.19 79 ALA A C 1
ATOM 616 O O . ALA A 1 79 ? -3.259 -15.097 -0.006 1.00 92.19 79 ALA A O 1
ATOM 617 N N . GLU A 1 80 ? -2.040 -16.671 1.031 1.00 92.62 80 GLU A N 1
ATOM 618 C CA . GLU A 1 80 ? -2.908 -17.802 0.675 1.00 92.62 80 GLU A CA 1
ATOM 619 C C . GLU A 1 80 ? -4.306 -17.665 1.288 1.00 92.62 80 GLU A C 1
ATOM 621 O O . GLU A 1 80 ? -5.302 -17.802 0.581 1.00 92.62 80 GLU A O 1
ATOM 626 N N . ALA A 1 81 ? -4.390 -17.321 2.577 1.00 90.81 81 ALA A N 1
ATOM 627 C CA . ALA A 1 81 ? -5.657 -17.112 3.279 1.00 90.81 81 ALA A CA 1
ATOM 628 C C . ALA A 1 81 ? -6.482 -15.958 2.683 1.00 90.81 81 ALA A C 1
ATOM 630 O O . ALA A 1 81 ? -7.711 -15.991 2.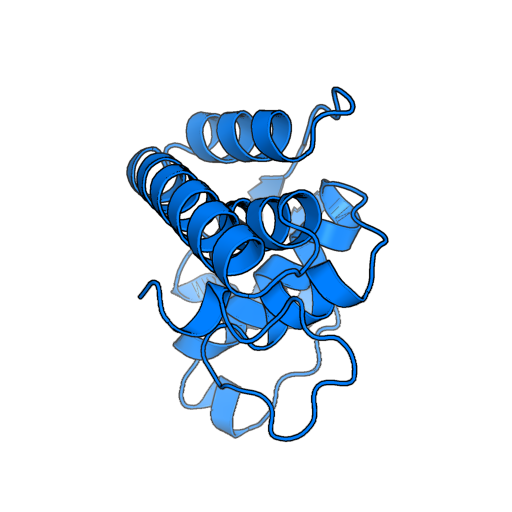704 1.00 90.81 81 ALA A O 1
ATOM 631 N N . LEU A 1 82 ? -5.808 -14.949 2.126 1.00 90.12 82 LEU A N 1
ATOM 632 C CA . LEU A 1 82 ? -6.427 -13.819 1.432 1.00 90.12 82 LEU A CA 1
ATOM 633 C C . LEU A 1 82 ? -6.734 -14.098 -0.049 1.00 90.12 82 LEU A C 1
ATOM 635 O O . LEU A 1 82 ? -7.228 -13.207 -0.742 1.00 90.12 82 LEU A O 1
ATOM 639 N N . GLY A 1 83 ? -6.432 -15.299 -0.555 1.00 90.88 83 GLY A N 1
ATOM 640 C CA . GLY A 1 83 ? -6.625 -15.652 -1.962 1.00 90.88 83 GLY A CA 1
ATOM 641 C C . GLY A 1 83 ? -5.738 -14.853 -2.923 1.00 90.88 83 GLY A C 1
ATOM 642 O O . GLY A 1 83 ? -6.103 -14.655 -4.081 1.00 90.88 83 GLY A O 1
ATOM 643 N N . ILE A 1 84 ? -4.593 -14.354 -2.449 1.00 93.44 84 ILE A N 1
ATOM 644 C CA . ILE A 1 84 ? -3.600 -13.683 -3.289 1.00 93.44 84 ILE A CA 1
ATOM 645 C C . ILE A 1 84 ? -2.900 -14.741 -4.135 1.00 93.44 84 ILE A C 1
ATOM 647 O O . ILE A 1 84 ? -2.390 -15.724 -3.605 1.00 93.44 84 ILE A O 1
ATOM 651 N N . ASP A 1 85 ? -2.828 -14.512 -5.444 1.00 91.50 85 ASP A N 1
ATOM 652 C CA . ASP A 1 85 ? -2.057 -15.375 -6.334 1.00 91.50 85 ASP A CA 1
ATOM 653 C C . ASP A 1 85 ? -0.552 -15.235 -6.052 1.00 91.50 85 ASP A C 1
ATOM 655 O O . ASP A 1 85 ? -0.001 -14.124 -6.082 1.00 91.50 85 ASP A O 1
ATOM 659 N N . ILE A 1 86 ? 0.100 -16.362 -5.757 1.00 92.00 86 ILE A N 1
ATOM 660 C CA . ILE A 1 86 ? 1.514 -16.440 -5.374 1.00 92.00 86 ILE A CA 1
ATOM 661 C C . ILE A 1 86 ? 2.280 -17.159 -6.477 1.00 92.00 86 ILE A C 1
ATOM 663 O O . ILE A 1 86 ? 2.108 -18.362 -6.690 1.00 92.00 86 ILE A O 1
ATOM 667 N N . LEU A 1 87 ? 3.185 -16.432 -7.122 1.00 89.00 87 LEU A N 1
ATOM 668 C CA . LEU A 1 87 ? 4.052 -16.983 -8.154 1.00 89.00 87 LEU A CA 1
ATOM 669 C C . LEU A 1 87 ? 5.114 -17.916 -7.543 1.00 89.00 87 LEU A C 1
ATOM 671 O O . LEU A 1 87 ? 5.525 -17.719 -6.392 1.00 89.00 87 LEU A O 1
ATOM 675 N N . PRO A 1 88 ? 5.627 -18.905 -8.298 1.00 89.31 88 PRO A N 1
ATOM 676 C CA . PRO A 1 88 ? 6.706 -19.776 -7.830 1.00 89.31 88 PRO A CA 1
ATOM 677 C C . PRO A 1 88 ? 7.930 -19.004 -7.312 1.00 89.31 88 PRO A C 1
ATOM 679 O O . PRO A 1 88 ? 8.492 -19.344 -6.272 1.00 89.31 88 PRO A O 1
ATOM 682 N N . GLU A 1 89 ? 8.307 -17.915 -7.982 1.00 87.19 89 GLU A N 1
ATOM 683 C CA . GLU A 1 89 ? 9.427 -17.051 -7.605 1.00 87.19 89 GLU A CA 1
ATOM 684 C C . GLU A 1 89 ? 9.165 -16.313 -6.287 1.00 87.19 89 GLU A C 1
ATOM 686 O O . GLU A 1 89 ? 10.079 -16.123 -5.485 1.00 87.19 89 GLU A O 1
ATOM 691 N N . GLU A 1 90 ? 7.911 -15.941 -6.020 1.00 88.31 90 GLU A N 1
ATOM 692 C CA . GLU A 1 90 ? 7.506 -15.306 -4.763 1.00 88.31 90 GLU A CA 1
ATOM 693 C C . GLU A 1 90 ? 7.546 -16.296 -3.594 1.00 88.31 90 GLU A C 1
ATOM 695 O O . GLU A 1 90 ? 7.789 -15.883 -2.463 1.00 88.31 90 GLU A O 1
ATOM 700 N N . ARG A 1 91 ? 7.385 -17.602 -3.848 1.00 86.19 91 ARG A N 1
ATOM 701 C CA . ARG A 1 91 ? 7.602 -18.646 -2.829 1.00 86.19 91 ARG A CA 1
ATOM 702 C C . ARG A 1 91 ? 9.081 -18.857 -2.526 1.00 86.19 91 ARG A C 1
ATOM 704 O O . ARG A 1 91 ? 9.434 -19.082 -1.373 1.00 86.19 91 ARG A O 1
ATOM 711 N N . ILE A 1 92 ? 9.937 -18.765 -3.543 1.00 86.81 92 ILE A N 1
ATOM 712 C CA . ILE A 1 92 ? 11.397 -18.867 -3.387 1.00 86.81 92 ILE A CA 1
ATOM 713 C C . ILE A 1 92 ? 11.949 -17.628 -2.674 1.00 86.81 92 ILE A C 1
ATOM 715 O O . ILE A 1 92 ? 12.862 -17.738 -1.856 1.00 86.81 92 ILE A O 1
ATOM 719 N N . PHE A 1 93 ? 11.374 -16.453 -2.939 1.00 84.56 93 PHE A N 1
ATOM 720 C CA . PHE A 1 93 ? 11.777 -15.196 -2.320 1.00 84.56 93 PHE A CA 1
ATOM 721 C C . PHE A 1 93 ? 10.591 -14.479 -1.647 1.00 84.56 93 PHE A C 1
ATOM 723 O O . PHE A 1 93 ? 10.162 -13.425 -2.113 1.00 84.56 93 PHE A O 1
ATOM 730 N N . PRO A 1 94 ? 10.089 -14.966 -0.494 1.00 81.50 94 PRO A N 1
ATOM 731 C CA . PRO A 1 94 ? 8.875 -14.454 0.162 1.00 81.50 94 PRO A CA 1
ATOM 732 C C . PRO A 1 94 ? 8.908 -12.972 0.519 1.00 81.50 94 PRO A C 1
ATOM 734 O O . PRO A 1 94 ? 7.877 -12.359 0.797 1.00 81.50 94 PRO A O 1
ATOM 737 N N . MET A 1 95 ? 10.092 -12.361 0.526 1.00 82.25 95 MET A N 1
ATOM 738 C CA . MET A 1 95 ? 10.219 -10.944 0.805 1.00 82.25 95 MET A CA 1
ATOM 739 C C . MET A 1 95 ? 9.421 -10.084 -0.172 1.00 82.25 95 MET A C 1
ATOM 741 O O . MET A 1 95 ? 8.841 -9.108 0.289 1.00 82.25 95 MET A O 1
ATOM 745 N N . ILE A 1 96 ? 9.307 -10.435 -1.459 1.00 84.88 96 ILE A N 1
ATOM 746 C CA . ILE A 1 96 ? 8.593 -9.595 -2.441 1.00 84.88 96 ILE A CA 1
ATOM 747 C C . ILE A 1 96 ? 7.071 -9.630 -2.290 1.00 84.88 96 ILE A C 1
ATOM 749 O O . ILE A 1 96 ? 6.435 -8.662 -2.684 1.00 84.88 96 ILE A O 1
ATOM 753 N N . ILE A 1 97 ? 6.481 -10.642 -1.638 1.00 90.06 97 ILE A N 1
ATOM 754 C CA . ILE A 1 97 ? 5.014 -10.761 -1.503 1.00 90.06 97 ILE A CA 1
ATOM 755 C C . ILE A 1 97 ? 4.380 -9.599 -0.720 1.00 90.06 97 ILE A C 1
ATOM 757 O O . ILE A 1 97 ? 3.180 -9.348 -0.826 1.00 90.06 97 ILE A O 1
ATOM 761 N N . HIS A 1 98 ? 5.181 -8.852 0.054 1.00 90.06 98 HIS A N 1
ATOM 762 C CA . HIS A 1 98 ? 4.679 -7.747 0.868 1.00 90.06 98 HIS A CA 1
ATOM 763 C C . HIS A 1 98 ? 3.932 -6.691 0.054 1.00 90.06 98 HIS A C 1
ATOM 765 O O . HIS A 1 98 ? 2.944 -6.152 0.531 1.00 90.06 98 HIS A O 1
ATOM 771 N N . GLN A 1 99 ? 4.354 -6.426 -1.179 1.00 91.38 99 GLN A N 1
ATOM 772 C CA . GLN A 1 99 ? 3.687 -5.442 -2.027 1.00 91.38 99 GLN A CA 1
ATOM 773 C C . GLN A 1 99 ? 2.228 -5.841 -2.330 1.00 91.38 99 GLN A C 1
ATOM 775 O O . GLN A 1 99 ? 1.332 -5.000 -2.264 1.00 91.38 99 GLN A O 1
ATOM 780 N N . LYS A 1 100 ? 1.965 -7.137 -2.560 1.00 93.94 100 LYS A N 1
ATOM 781 C CA . LYS A 1 100 ? 0.612 -7.668 -2.787 1.00 93.94 100 LYS A CA 1
ATOM 782 C C . LYS A 1 100 ? -0.223 -7.642 -1.506 1.00 93.94 100 LYS A C 1
ATOM 784 O O . LYS A 1 100 ? -1.375 -7.219 -1.537 1.00 93.94 100 LYS A O 1
ATOM 789 N N . LEU A 1 101 ? 0.376 -8.012 -0.371 1.00 94.44 101 LEU A N 1
ATOM 790 C CA . LEU A 1 101 ? -0.280 -7.923 0.940 1.00 94.44 101 LEU A CA 1
ATOM 791 C C . LEU A 1 101 ? -0.680 -6.481 1.278 1.00 94.44 101 LEU A C 1
ATOM 793 O O . LEU A 1 101 ? -1.817 -6.239 1.675 1.00 94.44 101 LEU A O 1
ATOM 797 N N . SER A 1 102 ? 0.220 -5.516 1.070 1.00 95.38 102 SER A N 1
ATOM 798 C CA . SER A 1 102 ? -0.069 -4.099 1.301 1.00 95.38 102 SER A CA 1
ATOM 799 C C . SER A 1 102 ? -1.210 -3.598 0.410 1.00 95.38 102 SER A C 1
ATOM 801 O O . SER A 1 102 ?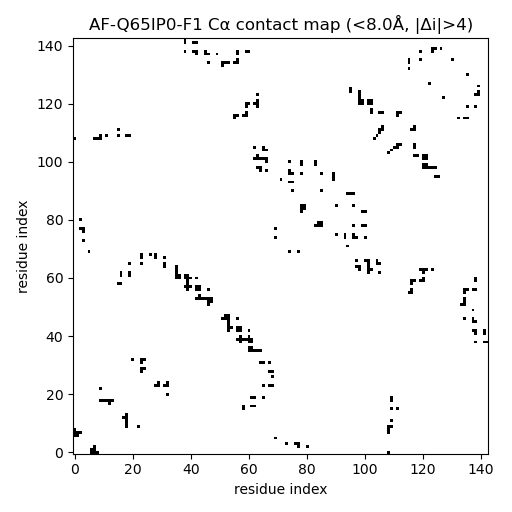 -2.059 -2.854 0.896 1.00 95.38 102 SER A O 1
ATOM 803 N N . LYS A 1 103 ? -1.287 -4.032 -0.860 1.00 95.44 103 LYS A N 1
ATOM 804 C CA . LYS A 1 103 ? -2.410 -3.694 -1.755 1.00 95.44 103 LYS A CA 1
ATOM 805 C C . LYS A 1 103 ? -3.735 -4.225 -1.212 1.00 95.44 103 LYS A C 1
ATOM 807 O O . LYS A 1 103 ? -4.702 -3.472 -1.144 1.00 95.44 103 LYS A O 1
ATOM 812 N N . VAL A 1 104 ? -3.781 -5.499 -0.818 1.00 95.44 104 VAL A N 1
ATOM 813 C CA . VAL A 1 104 ? -5.006 -6.114 -0.282 1.00 95.44 104 VAL A CA 1
ATOM 814 C C . VAL A 1 104 ? -5.445 -5.428 1.005 1.00 95.44 104 VAL A C 1
ATOM 816 O O . VAL A 1 104 ? -6.612 -5.077 1.138 1.00 95.44 104 VAL A O 1
ATOM 819 N N . MET A 1 105 ? -4.514 -5.135 1.913 1.00 94.88 105 MET A N 1
ATOM 820 C CA . MET A 1 105 ? -4.826 -4.382 3.126 1.00 94.88 105 MET A CA 1
ATOM 821 C C . MET A 1 105 ? -5.332 -2.972 2.815 1.00 94.88 105 MET A C 1
ATOM 823 O O . MET A 1 105 ? -6.317 -2.543 3.408 1.00 94.88 105 MET A O 1
ATOM 827 N N . ALA A 1 106 ? -4.708 -2.256 1.878 1.00 95.75 106 ALA A N 1
ATOM 828 C CA . ALA A 1 106 ? -5.157 -0.922 1.493 1.00 95.75 106 ALA A CA 1
ATOM 829 C C . ALA A 1 106 ? -6.595 -0.927 0.954 1.00 95.75 106 ALA A C 1
ATOM 831 O O . ALA A 1 106 ? -7.402 -0.080 1.337 1.00 95.75 106 ALA A O 1
ATOM 832 N N . ARG A 1 107 ? -6.926 -1.918 0.124 1.00 95.94 107 ARG A N 1
ATOM 833 C CA . ARG A 1 107 ? -8.274 -2.112 -0.412 1.00 95.94 107 ARG A CA 1
ATOM 834 C C . ARG A 1 107 ? -9.273 -2.497 0.682 1.00 95.94 107 ARG A C 1
ATOM 836 O O . ARG A 1 107 ? -10.277 -1.818 0.857 1.00 95.94 107 ARG A O 1
ATOM 843 N N . ASP A 1 108 ? -8.989 -3.553 1.440 1.00 93.56 108 ASP A N 1
ATOM 844 C CA . ASP A 1 108 ? -9.994 -4.209 2.287 1.00 93.56 108 ASP A CA 1
ATOM 845 C C . ASP A 1 108 ? -10.114 -3.590 3.683 1.00 93.56 108 ASP A C 1
ATOM 847 O O . ASP A 1 108 ? -11.203 -3.564 4.254 1.00 93.56 108 ASP A O 1
ATOM 851 N N . LEU A 1 109 ? -9.016 -3.080 4.251 1.00 93.00 109 LEU A N 1
ATOM 852 C CA . LEU A 1 109 ? -9.014 -2.487 5.594 1.00 93.00 109 LEU A CA 1
ATOM 853 C C . LEU A 1 109 ? -9.217 -0.976 5.572 1.00 93.00 109 LEU A C 1
ATOM 855 O O . LEU A 1 109 ? -9.890 -0.439 6.445 1.00 93.00 109 LEU A O 1
ATOM 859 N N . PHE A 1 110 ? -8.643 -0.295 4.582 1.00 94.62 110 PHE A N 1
ATOM 860 C CA . PHE A 1 110 ? -8.666 1.168 4.495 1.00 94.62 110 PHE A CA 1
ATOM 861 C C . PHE A 1 110 ? -9.590 1.692 3.394 1.00 94.62 110 PHE A C 1
ATOM 863 O O . PHE A 1 110 ? -9.668 2.902 3.198 1.00 94.62 110 PHE A O 1
ATOM 870 N N . GLN A 1 111 ? -10.299 0.798 2.694 1.00 94.75 111 GLN A N 1
ATOM 871 C CA . GLN A 1 111 ? -11.307 1.145 1.688 1.00 94.75 111 GLN A CA 1
ATOM 872 C C . GLN A 1 111 ? -10.748 2.002 0.538 1.00 94.75 111 GLN A C 1
ATOM 874 O O . GLN A 1 111 ? -11.455 2.821 -0.053 1.00 94.75 111 GLN A O 1
ATOM 879 N N . VAL A 1 112 ? -9.466 1.824 0.196 1.00 95.56 112 VAL A N 1
ATOM 880 C CA . VAL A 1 112 ? -8.868 2.482 -0.970 1.00 95.56 112 VAL A CA 1
ATOM 881 C C . VAL A 1 112 ? -9.390 1.811 -2.236 1.00 95.56 112 VAL A C 1
ATOM 883 O O . VAL A 1 112 ? -9.073 0.656 -2.505 1.00 95.56 112 VAL A O 1
ATOM 886 N N . ALA A 1 113 ? -10.165 2.554 -3.025 1.00 95.38 113 ALA A N 1
ATOM 887 C CA . ALA A 1 113 ? -10.767 2.069 -4.270 1.00 95.38 113 ALA A CA 1
ATOM 888 C C . ALA A 1 113 ? -10.045 2.549 -5.545 1.00 95.38 113 ALA A C 1
ATOM 890 O O . ALA A 1 113 ? -10.357 2.095 -6.642 1.00 95.38 113 ALA A O 1
ATOM 891 N N . ASP A 1 114 ? -9.105 3.493 -5.431 1.00 95.06 114 ASP A N 1
ATOM 892 C CA . ASP A 1 114 ? -8.403 4.048 -6.591 1.00 95.06 114 ASP A CA 1
ATOM 893 C C . ASP A 1 114 ? -7.342 3.069 -7.110 1.00 95.06 114 ASP A C 1
ATOM 895 O O . ASP A 1 114 ? -6.311 2.834 -6.472 1.00 95.06 114 ASP A O 1
ATOM 899 N N . GLU A 1 115 ? -7.585 2.513 -8.295 1.00 93.75 115 GLU A N 1
ATOM 900 C CA . GLU A 1 115 ? -6.700 1.523 -8.906 1.00 93.75 115 GLU A CA 1
ATOM 901 C C . GLU A 1 115 ? -5.294 2.061 -9.206 1.00 93.75 115 GLU A C 1
ATOM 903 O O . GLU A 1 115 ? -4.340 1.285 -9.167 1.00 93.75 115 GLU A O 1
ATOM 908 N N . ASP A 1 116 ? -5.099 3.364 -9.452 1.00 91.12 116 ASP A N 1
ATOM 909 C CA . ASP A 1 116 ? -3.742 3.901 -9.640 1.00 91.12 116 ASP A CA 1
ATOM 910 C C . ASP A 1 116 ? -2.930 3.770 -8.344 1.00 91.12 116 ASP A C 1
ATOM 912 O O . ASP A 1 116 ? -1.750 3.413 -8.373 1.00 91.12 116 ASP A O 1
ATOM 916 N N . ILE A 1 117 ? -3.573 4.029 -7.200 1.00 94.31 117 ILE A N 1
ATOM 917 C CA . ILE A 1 117 ? -2.963 3.910 -5.871 1.00 94.31 117 ILE A CA 1
ATOM 918 C C . ILE A 1 117 ? -2.671 2.439 -5.562 1.00 94.31 117 ILE A C 1
ATOM 920 O O . ILE A 1 117 ? -1.548 2.098 -5.185 1.00 94.31 117 ILE A O 1
ATOM 924 N N . LEU A 1 118 ? -3.653 1.555 -5.757 1.00 94.81 118 LEU A N 1
ATOM 925 C CA . LEU A 1 118 ? -3.507 0.123 -5.481 1.00 94.81 118 LEU A CA 1
ATOM 926 C C . LEU A 1 118 ? -2.417 -0.521 -6.348 1.00 94.81 118 LEU A C 1
ATOM 928 O O . LEU A 1 118 ? -1.583 -1.275 -5.841 1.00 94.81 118 LEU A O 1
ATOM 932 N N . ASN A 1 119 ? -2.372 -0.189 -7.640 1.00 91.25 119 ASN A N 1
ATOM 933 C CA . ASN A 1 119 ? -1.323 -0.666 -8.537 1.00 91.25 119 ASN A CA 1
ATOM 934 C C . ASN A 1 119 ? 0.057 -0.127 -8.136 1.00 91.25 119 ASN A C 1
ATOM 936 O O . ASN A 1 119 ? 1.048 -0.853 -8.251 1.00 91.25 119 ASN A O 1
ATOM 940 N N . ALA A 1 120 ? 0.141 1.109 -7.632 1.00 89.75 120 ALA A N 1
ATOM 941 C CA . ALA A 1 120 ? 1.398 1.673 -7.142 1.00 89.75 120 ALA A CA 1
ATOM 942 C C . ALA A 1 120 ? 1.939 0.927 -5.932 1.00 89.75 120 ALA A C 1
ATOM 944 O O . ALA A 1 120 ? 3.132 0.633 -5.892 1.00 89.75 120 ALA A O 1
ATOM 945 N N . ILE A 1 121 ? 1.059 0.561 -5.003 1.00 92.88 121 ILE A N 1
ATOM 946 C CA . ILE A 1 121 ? 1.404 -0.247 -3.834 1.00 92.88 121 ILE A CA 1
ATOM 947 C C . ILE A 1 121 ? 1.849 -1.657 -4.251 1.00 92.88 121 ILE A C 1
ATOM 949 O O . ILE A 1 121 ? 2.805 -2.184 -3.694 1.00 92.88 121 ILE A O 1
ATOM 953 N N . GLU A 1 122 ? 1.223 -2.278 -5.249 1.00 90.94 122 GLU A N 1
ATOM 954 C CA . GLU A 1 122 ? 1.560 -3.651 -5.652 1.00 90.94 122 GLU A CA 1
ATOM 955 C C . GLU A 1 122 ? 2.855 -3.785 -6.458 1.00 90.94 122 GLU A C 1
ATOM 957 O O . GLU A 1 122 ? 3.490 -4.828 -6.395 1.00 90.94 122 GLU A O 1
ATOM 962 N N . CYS A 1 123 ? 3.293 -2.774 -7.207 1.00 84.75 123 CYS A N 1
ATOM 963 C CA . CYS A 1 123 ? 4.522 -2.874 -8.019 1.00 84.75 123 CYS A CA 1
ATOM 964 C C . CYS A 1 123 ? 5.733 -2.161 -7.406 1.00 84.75 123 CYS A C 1
ATOM 966 O O . CYS A 1 123 ? 6.759 -1.939 -8.056 1.00 84.75 123 CYS A O 1
ATOM 968 N N . HIS A 1 124 ? 5.613 -1.788 -6.141 1.00 79.69 124 HIS A N 1
ATOM 969 C CA . HIS A 1 124 ? 6.484 -0.842 -5.461 1.00 79.69 124 HIS A CA 1
ATOM 970 C C . HIS A 1 124 ? 7.900 -1.402 -5.178 1.00 79.69 124 HIS A C 1
ATOM 972 O O . HIS A 1 124 ? 8.825 -0.651 -4.851 1.00 79.69 124 HIS A O 1
ATOM 978 N N . THR A 1 125 ? 8.088 -2.721 -5.305 1.00 75.06 125 THR A N 1
ATOM 979 C CA . THR A 1 125 ? 9.386 -3.403 -5.153 1.00 75.06 125 THR A CA 1
ATOM 980 C C . THR A 1 125 ? 9.908 -4.002 -6.459 1.00 75.06 125 THR A C 1
ATOM 982 O O . THR A 1 125 ? 11.116 -4.145 -6.617 1.00 75.06 125 THR A O 1
ATOM 985 N N . THR A 1 126 ? 9.033 -4.319 -7.412 1.00 68.25 126 THR A N 1
ATOM 986 C CA . THR A 1 126 ? 9.397 -5.097 -8.612 1.00 68.25 126 THR A CA 1
ATOM 987 C C . THR A 1 126 ? 9.440 -4.289 -9.907 1.00 68.25 126 THR A C 1
ATOM 989 O O . THR A 1 126 ? 10.013 -4.771 -10.879 1.00 68.25 126 THR A O 1
ATOM 992 N N . LEU A 1 127 ? 8.925 -3.050 -9.906 1.00 60.66 127 LEU A N 1
ATOM 993 C CA . LEU A 1 127 ? 8.6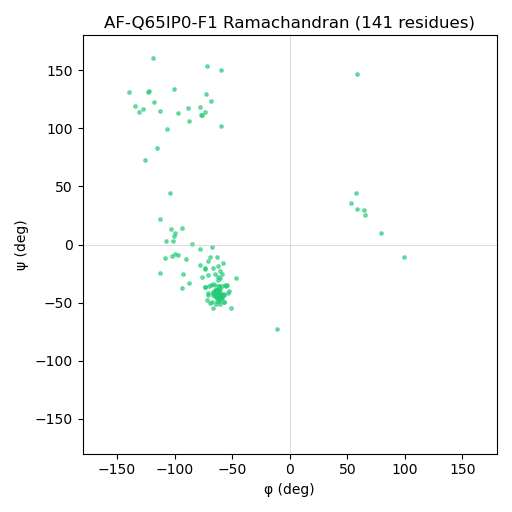89 -2.229 -11.103 1.00 60.66 127 LEU A CA 1
ATOM 994 C C . LEU A 1 127 ? 7.739 -2.934 -12.102 1.00 60.66 127 LEU A C 1
ATOM 996 O O . LEU A 1 127 ? 7.716 -4.153 -12.241 1.00 60.66 127 LEU A O 1
ATOM 1000 N N . LYS A 1 128 ? 6.916 -2.180 -12.836 1.00 56.16 128 LYS A N 1
ATOM 1001 C CA . LYS A 1 128 ? 6.011 -2.746 -13.858 1.00 56.16 128 LYS A CA 1
ATOM 1002 C C . LYS A 1 128 ? 6.289 -2.084 -15.202 1.00 56.16 128 LYS A C 1
ATOM 1004 O O . LYS A 1 128 ? 6.366 -0.863 -15.284 1.00 56.16 128 LYS A O 1
ATOM 1009 N N . LYS A 1 129 ? 6.450 -2.898 -16.253 1.00 43.38 129 LYS A N 1
ATOM 1010 C CA . LYS A 1 129 ? 6.905 -2.471 -17.594 1.00 43.38 129 LYS A CA 1
ATOM 1011 C C . LYS A 1 129 ? 5.937 -1.517 -18.313 1.00 43.38 129 LYS A C 1
ATOM 1013 O O . LYS A 1 129 ? 6.369 -0.763 -19.175 1.00 43.38 129 LYS A O 1
ATOM 1018 N N . ILE A 1 130 ? 4.643 -1.557 -17.990 1.00 46.03 130 ILE A N 1
ATOM 1019 C CA . ILE A 1 130 ? 3.600 -0.742 -18.628 1.00 46.03 130 ILE A CA 1
ATOM 1020 C C . ILE A 1 130 ? 2.718 -0.170 -17.519 1.00 46.03 130 ILE A C 1
ATOM 1022 O O . ILE A 1 130 ? 2.123 -0.928 -16.751 1.00 46.03 130 ILE A O 1
ATOM 1026 N N . LEU A 1 131 ? 2.662 1.159 -17.423 1.00 53.78 131 LEU A N 1
ATOM 1027 C CA . LEU A 1 131 ? 1.882 1.883 -16.422 1.00 53.78 131 LEU A CA 1
ATOM 1028 C C . LEU A 1 131 ? 1.068 2.974 -17.144 1.00 53.78 131 LEU A C 1
ATOM 1030 O O . LEU A 1 131 ? 1.671 3.873 -17.725 1.00 53.78 131 LEU A O 1
ATOM 1034 N N . PRO A 1 132 ? -0.275 2.894 -17.165 1.00 47.72 132 PRO A N 1
ATOM 1035 C CA . PRO A 1 132 ? -1.113 3.788 -17.970 1.00 47.72 132 PRO A CA 1
ATOM 1036 C C . PRO A 1 132 ? -1.317 5.200 -17.381 1.00 47.72 132 PRO A C 1
ATOM 1038 O O . PRO A 1 132 ? -1.924 6.037 -18.038 1.00 47.72 132 PRO A O 1
ATOM 1041 N N . SER A 1 133 ? -0.809 5.501 -16.179 1.00 50.50 133 SER A N 1
ATOM 1042 C CA . SER A 1 133 ? -1.052 6.770 -15.476 1.00 50.50 133 SER A CA 1
ATOM 1043 C C . SER A 1 133 ? 0.224 7.268 -14.788 1.00 50.50 133 SER A C 1
ATOM 1045 O O . SER A 1 133 ? 0.933 6.525 -14.107 1.00 50.50 133 SER A O 1
ATOM 1047 N N . SER A 1 134 ? 0.540 8.542 -14.999 1.00 51.78 134 SER A N 1
ATOM 1048 C CA . SER A 1 134 ? 1.795 9.236 -14.674 1.00 51.78 134 SER A CA 1
ATOM 1049 C C . SER A 1 134 ? 2.137 9.305 -13.172 1.00 51.78 134 SER A C 1
ATOM 1051 O O . SER A 1 134 ? 3.271 9.601 -12.803 1.00 51.78 134 SER A O 1
ATOM 1053 N N . THR A 1 135 ? 1.208 8.943 -12.290 1.00 51.00 135 THR A N 1
ATOM 1054 C CA . THR A 1 135 ? 1.347 8.968 -10.821 1.00 51.00 135 THR A CA 1
ATOM 1055 C C . THR A 1 135 ? 2.480 8.075 -10.272 1.00 51.00 135 THR A C 1
ATOM 1057 O O . THR A 1 135 ? 2.997 8.310 -9.180 1.00 51.00 135 THR A O 1
ATOM 1060 N N . LEU A 1 136 ? 2.907 7.058 -11.029 1.00 53.06 136 LEU A N 1
ATOM 1061 C CA . LEU A 1 136 ? 3.654 5.906 -10.509 1.00 53.06 136 LEU A CA 1
ATOM 1062 C C . LEU A 1 136 ? 5.193 5.984 -10.545 1.00 53.06 136 LEU A C 1
ATOM 1064 O O . LEU A 1 136 ? 5.842 5.338 -9.721 1.00 53.06 136 LEU A O 1
ATOM 1068 N N . SER A 1 137 ? 5.820 6.763 -11.438 1.00 51.38 137 SER A N 1
ATOM 1069 C CA . SER A 1 137 ? 7.298 6.760 -11.532 1.00 51.38 137 SER A CA 1
ATOM 1070 C C . SER A 1 137 ? 7.984 7.491 -10.377 1.00 51.38 137 SER A C 1
ATOM 1072 O O . SER A 1 137 ? 9.173 7.300 -10.127 1.00 51.38 137 SER A O 1
ATOM 1074 N N . CYS A 1 138 ? 7.248 8.374 -9.706 1.00 49.00 138 CYS A N 1
ATOM 1075 C CA . CYS A 1 138 ? 7.753 9.230 -8.642 1.00 49.00 138 CYS A CA 1
ATOM 1076 C C . CYS A 1 138 ? 8.036 8.432 -7.368 1.00 49.00 138 CYS A C 1
ATOM 1078 O O . C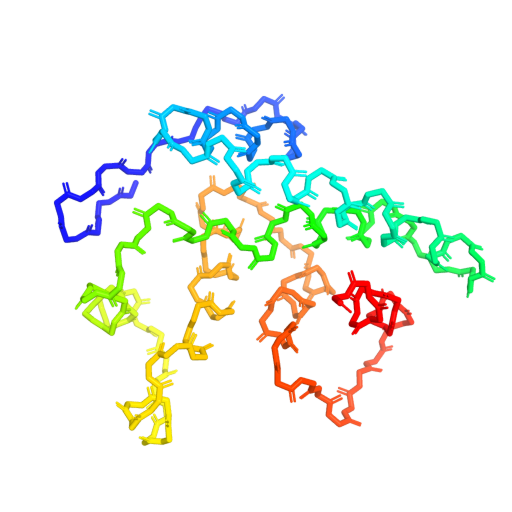YS A 1 138 ? 9.128 8.523 -6.820 1.00 49.00 138 CYS A O 1
ATOM 1080 N N . PHE A 1 139 ? 7.095 7.586 -6.949 1.00 50.09 139 PHE A N 1
ATOM 1081 C CA . PHE A 1 139 ? 7.231 6.756 -5.753 1.00 50.09 139 PHE A CA 1
ATOM 1082 C C . PHE A 1 139 ? 8.410 5.762 -5.854 1.00 50.09 139 PHE A C 1
ATOM 1084 O O . PHE A 1 139 ? 9.148 5.557 -4.897 1.00 50.09 139 PHE A O 1
ATOM 1091 N N . GLN A 1 140 ? 8.659 5.176 -7.028 1.00 52.84 140 GLN A N 1
ATOM 1092 C CA . GLN A 1 140 ? 9.711 4.159 -7.192 1.00 52.84 140 GLN A CA 1
ATOM 1093 C C . GLN A 1 140 ? 11.144 4.712 -7.062 1.00 52.84 140 GLN A C 1
ATOM 1095 O O . GLN A 1 140 ? 12.093 3.937 -6.979 1.00 52.84 140 GLN A O 1
ATOM 1100 N N . ARG A 1 141 ? 11.316 6.041 -7.033 1.00 52.66 141 ARG A N 1
ATOM 1101 C CA . ARG A 1 141 ? 12.619 6.722 -6.928 1.00 52.66 141 ARG A CA 1
ATOM 1102 C C . ARG A 1 141 ? 12.935 7.242 -5.523 1.00 52.66 141 ARG A C 1
ATOM 1104 O O . ARG A 1 141 ? 13.942 7.921 -5.354 1.00 52.66 141 ARG A O 1
ATOM 1111 N N . THR A 1 142 ? 12.070 6.988 -4.539 1.00 49.66 142 THR A N 1
ATOM 1112 C CA . THR A 1 142 ? 12.224 7.494 -3.162 1.00 49.66 142 THR A CA 1
ATOM 1113 C C . THR A 1 142 ? 12.777 6.461 -2.178 1.00 49.66 142 THR A C 1
ATOM 1115 O O . THR A 1 142 ? 12.767 6.734 -0.979 1.00 49.66 142 THR A O 1
ATOM 1118 N N . LYS A 1 143 ? 13.197 5.285 -2.665 1.00 48.53 143 LYS A N 1
ATOM 1119 C CA . LYS A 1 143 ? 13.878 4.245 -1.879 1.00 48.53 143 LYS A CA 1
ATOM 1120 C C . LYS A 1 143 ? 15.384 4.481 -1.847 1.00 48.53 143 LYS A C 1
ATOM 1122 O O . LYS A 1 143 ? 15.930 4.851 -2.909 1.00 48.53 143 LYS A O 1
#

Organism: Bacillus licheniformis (strain ATCC 14580 / DSM 13 / JCM 2505 / CCUG 7422 / NBRC 12200 / NCIMB 9375 / NCTC 10341 / NRRL NRS-1264 / Gibson 46) (NCBI:txid279010)

Foldseek 3Di:
DAAPNDDQAWDAPPDLLVRLLVSCVVLVNNVLSVQLQLLLVQLLVLCVVQVHDSVLSSSLSNQLQSCVSQDPVRLVVRCVVLVHDADPVCVVVVVLSSLVVSLSCCCPRHVDPDPLSSVLSNCLPPHDPDDPGPSRPRSNPSD

Radius of gyration: 14.38 Å; Cα contacts (8 Å, |Δi|>4): 201; chains: 1; bounding box: 26×38×36 Å

InterPro domains:
  IPR006674 HD domain [PF01966] (32-129)
  IPR051094 Diverse Catalytic Activities Enzymes [PTHR35795] (19-129)

Solvent-accessible surface area (backbone atoms only — not comparable to full-atom values): 8010 Å² total; per-residue (Å²): 92,75,53,98,87,44,80,52,78,68,73,84,80,85,45,64,62,60,36,51,40,52,48,31,47,78,66,72,32,53,70,58,36,56,48,18,53,54,35,12,55,48,8,25,55,40,17,56,74,71,75,27,58,28,68,53,23,23,50,25,29,42,38,33,64,62,40,69,80,58,50,85,89,46,46,64,62,45,32,54,77,68,69,48,90,77,52,74,67,38,68,76,42,57,76,65,47,46,19,51,48,10,26,51,45,38,36,74,66,61,65,53,78,56,61,71,34,40,51,39,15,43,34,62,85,75,64,67,98,76,75,99,58,79,48,50,71,37,52,69,68,66,117

Sequence (143 aa):
MNIEGIEMEVRCTGDVCSDALEFLRRHNHEKTAEHSIRVKQAAERLANRFHVPAQKAGIAGMMHDIRGVIPNEKRIAAAEALGIDILPEERIFPMIIHQKLSKVMARDLFQVADEDILNAIECHTTLKKILPSSTLSCFQRTK

pLDDT: mean 85.94, std 14.06, range [43.38, 96.94]

Secondary structure (DSSP, 8-state):
-EETTEE------S-HHHHHHHHHHHTT-HHHHHHHHHHHHHHHHHHHHTTS-HHHHHHHHHHTTGGGGS-GGGHHHHHHHTT----HHHHHSGGGGHHHHHHHHHHHTT----HHHHHHHHTTTT--S--SSTTHHHHTT--

Nearest PDB structures (foldseek):
  3ccg-assembly1_A-2  TM=8.917E-01  e=5.329E-05  Clostridium acetobutylicum ATCC 824
  2o08-assembly1_B  TM=7.813E-01  e=2.055E-04  Halalkalibacterium halodurans
  8jk9-assembly1_A  TM=8.336E-01  e=3.388E-04  Streptococcus pneumoniae TIGR4
  8wmy-assembly1_B-2  TM=7.365E-01  e=4.124E-03  Staphylococcus
  4s1b-assembly3_D-2  TM=6.576E-01  e=4.308E-01  Listeria monocytogenes EGD-e